Protein AF-0000000086187717 (afdb_homodimer)

Solvent-accessible surface area (backbone atoms only — not comparable to full-atom values): 9343 Å² total; per-residue (Å²): 120,37,74,48,75,41,48,31,42,14,76,82,15,34,40,47,39,43,27,35,53,47,19,48,54,44,52,71,63,73,49,67,41,31,37,21,48,82,94,49,77,65,33,52,36,62,34,59,64,50,47,38,67,65,58,49,36,48,71,36,59,34,36,38,37,25,49,65,92,62,24,59,62,49,51,52,53,51,43,55,58,41,57,35,51,62,64,57,70,126,118,36,74,49,76,42,48,30,43,13,77,81,16,34,42,47,38,43,28,35,53,48,19,50,53,42,51,70,64,75,51,68,39,32,35,20,48,81,95,50,77,66,33,53,36,62,33,58,64,49,47,38,65,65,60,48,37,48,71,35,59,35,36,38,37,24,47,65,92,61,23,60,61,48,51,53,52,50,42,55,56,41,58,34,53,63,65,55,72,125

Radius of gyration: 16.72 Å; Cα contacts (8 Å, |Δi|>4): 396; chains: 2; bounding box: 26×45×38 Å

Organism: NCBI:txid1656884

Structure (mmCIF, N/CA/C/O backbone):
data_AF-0000000086187717-model_v1
#
loop_
_entity.id
_entity.type
_entity.pdbx_description
1 polymer 'Phosphocarrier protein HPr'
#
loop_
_atom_site.group_PDB
_atom_site.id
_atom_site.type_symbol
_atom_site.label_atom_id
_atom_site.label_alt_id
_atom_site.label_comp_id
_atom_site.label_asym_id
_atom_site.label_entity_id
_atom_site.label_seq_id
_atom_site.pdbx_PDB_ins_code
_atom_site.Cartn_x
_atom_site.Cartn_y
_atom_site.Cartn_z
_atom_site.occupancy
_atom_site.B_iso_or_equiv
_atom_site.auth_seq_id
_atom_site.auth_comp_id
_atom_site.auth_asym_id
_atom_site.auth_atom_id
_atom_site.pdbx_PDB_model_num
ATOM 1 N N . MET A 1 1 ? -4.871 -26.734 2.402 1 92.56 1 MET A N 1
ATOM 2 C CA . MET A 1 1 ? -4.16 -25.516 2.023 1 92.56 1 MET A CA 1
ATOM 3 C C . MET A 1 1 ? -4.211 -25.312 0.514 1 92.56 1 MET A C 1
ATOM 5 O O . MET A 1 1 ? -3.852 -26.203 -0.255 1 92.56 1 MET A O 1
ATOM 9 N N . ALA A 1 2 ? -4.758 -24.234 0.077 1 98 2 ALA A N 1
ATOM 10 C CA . ALA A 1 2 ? -4.824 -23.891 -1.34 1 98 2 ALA A CA 1
ATOM 11 C C . ALA A 1 2 ? -3.559 -23.172 -1.788 1 98 2 ALA A C 1
ATOM 13 O O . ALA A 1 2 ? -2.947 -22.438 -1.008 1 98 2 ALA A O 1
ATOM 14 N N . GLN A 1 3 ? -3.209 -23.438 -3.039 1 98.69 3 GLN A N 1
ATOM 15 C CA . GLN A 1 3 ? -2.023 -22.812 -3.615 1 98.69 3 GLN A CA 1
ATOM 16 C C . GLN A 1 3 ? -2.242 -22.469 -5.086 1 98.69 3 GLN A C 1
ATOM 18 O O . GLN A 1 3 ? -2.859 -23.234 -5.824 1 98.69 3 GLN A O 1
ATOM 23 N N . ARG A 1 4 ? -1.75 -21.312 -5.527 1 98.75 4 ARG A N 1
ATOM 24 C CA . ARG A 1 4 ? -1.734 -20.875 -6.918 1 98.75 4 ARG A CA 1
ATOM 25 C C . ARG A 1 4 ? -0.388 -20.25 -7.285 1 98.75 4 ARG A C 1
ATOM 27 O O . ARG A 1 4 ? 0.251 -19.609 -6.449 1 98.75 4 ARG A O 1
ATOM 34 N N . THR A 1 5 ? 0.023 -20.484 -8.453 1 98.75 5 THR A N 1
ATOM 35 C CA . THR A 1 5 ? 1.13 -19.75 -9.055 1 98.75 5 THR A CA 1
ATOM 36 C C . THR A 1 5 ? 0.619 -18.75 -10.094 1 98.75 5 THR A C 1
ATOM 38 O O . THR A 1 5 ? -0.271 -19.078 -10.883 1 98.75 5 THR A O 1
ATOM 41 N N . VAL A 1 6 ? 1.222 -17.609 -10.148 1 98.88 6 VAL A N 1
ATOM 42 C CA . VAL A 1 6 ? 0.769 -16.594 -11.094 1 98.88 6 VAL A CA 1
ATOM 43 C C . VAL A 1 6 ? 1.957 -15.758 -11.555 1 98.88 6 VAL A C 1
ATOM 45 O O . VAL A 1 6 ? 2.885 -15.5 -10.789 1 98.88 6 VAL A O 1
ATOM 48 N N . THR A 1 7 ? 1.942 -15.328 -12.781 1 98.81 7 THR A N 1
ATOM 49 C CA . THR A 1 7 ? 2.934 -14.43 -13.367 1 98.81 7 THR A CA 1
ATOM 50 C C . THR A 1 7 ? 2.516 -12.977 -13.195 1 98.81 7 THR A C 1
ATOM 52 O O . THR A 1 7 ? 1.376 -12.609 -13.492 1 98.81 7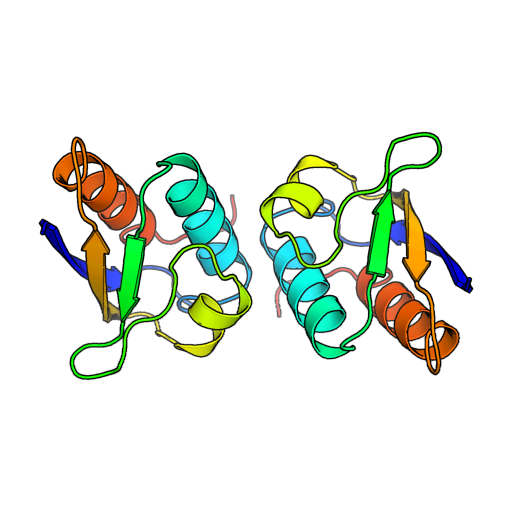 THR A O 1
ATOM 55 N N . ILE A 1 8 ? 3.453 -12.234 -12.742 1 98.69 8 ILE A N 1
ATOM 56 C CA . ILE A 1 8 ? 3.172 -10.812 -12.555 1 98.69 8 ILE A CA 1
ATOM 57 C C . ILE A 1 8 ? 3.045 -10.133 -13.914 1 98.69 8 ILE A C 1
ATOM 59 O O . ILE A 1 8 ? 3.992 -10.125 -14.703 1 98.69 8 ILE A O 1
ATOM 63 N N . ALA A 1 9 ? 1.897 -9.469 -14.148 1 98.25 9 ALA A N 1
ATOM 64 C CA . ALA A 1 9 ? 1.629 -8.867 -15.453 1 98.25 9 ALA A CA 1
ATOM 65 C C . ALA A 1 9 ? 1.989 -7.387 -15.461 1 98.25 9 ALA A C 1
ATOM 67 O O . ALA A 1 9 ? 2.232 -6.805 -16.531 1 98.25 9 ALA A O 1
ATOM 68 N N . SER A 1 10 ? 1.995 -6.738 -14.305 1 96.94 10 SER A N 1
ATOM 69 C CA . SER A 1 10 ? 2.311 -5.312 -14.258 1 96.94 10 SER A CA 1
ATOM 70 C C . SER A 1 10 ? 3.691 -5.031 -14.836 1 96.94 10 SER A C 1
ATOM 72 O O . SER A 1 10 ? 4.668 -5.695 -14.477 1 96.94 10 SER A O 1
ATOM 74 N N . SER A 1 11 ? 3.797 -4.035 -15.625 1 95.75 11 SER A N 1
ATOM 75 C CA . SER A 1 11 ? 4.988 -3.781 -16.422 1 95.75 11 SER A CA 1
ATOM 76 C C . SER A 1 11 ? 6.184 -3.424 -15.547 1 95.75 11 SER A C 1
ATOM 78 O O . SER A 1 11 ? 7.328 -3.713 -15.898 1 95.75 11 SER A O 1
ATOM 80 N N . VAL A 1 12 ? 5.949 -2.848 -14.383 1 92.44 12 VAL A N 1
ATOM 81 C CA . VAL A 1 12 ? 7.035 -2.443 -13.5 1 92.44 12 VAL A CA 1
ATOM 82 C C . VAL A 1 12 ? 7.18 -3.455 -12.359 1 92.44 12 VAL A C 1
ATOM 84 O O . VAL A 1 12 ? 8.125 -3.379 -11.57 1 92.44 12 VAL A O 1
ATOM 87 N N . GLY A 1 13 ? 6.258 -4.5 -12.25 1 96.38 13 GLY A N 1
ATOM 88 C CA . GLY A 1 13 ? 6.293 -5.492 -11.18 1 96.38 13 GLY A CA 1
ATOM 89 C C . GLY A 1 13 ? 5.391 -5.145 -10.016 1 96.38 13 GLY A C 1
ATOM 90 O O . GLY A 1 13 ? 4.391 -4.441 -10.18 1 96.38 13 GLY A O 1
ATOM 91 N N . LEU A 1 14 ? 5.688 -5.797 -8.859 1 96.44 14 LEU A N 1
ATOM 92 C CA . LEU A 1 14 ? 4.918 -5.559 -7.645 1 96.44 14 LEU A CA 1
ATOM 93 C C . LEU A 1 14 ? 5.488 -4.375 -6.867 1 96.44 14 LEU A C 1
ATOM 95 O O . LEU A 1 14 ? 5.914 -4.527 -5.719 1 96.44 14 LEU A O 1
ATOM 99 N N . HIS A 1 15 ? 5.438 -3.209 -7.598 1 94.38 15 HIS A N 1
ATOM 100 C CA . HIS A 1 15 ? 5.809 -1.96 -6.945 1 94.38 15 HIS A CA 1
ATOM 101 C C . HIS A 1 15 ? 4.625 -1.351 -6.203 1 94.38 15 HIS A C 1
ATOM 103 O O . HIS A 1 15 ? 3.656 -2.049 -5.895 1 94.38 15 HIS A O 1
ATOM 109 N N . ALA A 1 16 ? 4.738 -0.048 -5.906 1 93.88 16 ALA A N 1
ATOM 110 C CA . ALA A 1 16 ? 3.826 0.623 -4.984 1 93.88 16 ALA A CA 1
ATOM 111 C C . ALA A 1 16 ? 2.371 0.365 -5.363 1 93.88 16 ALA A C 1
ATOM 113 O O . ALA A 1 16 ? 1.618 -0.237 -4.594 1 93.88 16 ALA A O 1
ATOM 114 N N . ARG A 1 17 ? 2.002 0.628 -6.613 1 93.88 17 ARG A N 1
ATOM 115 C CA . ARG A 1 17 ? 0.588 0.608 -6.973 1 93.88 17 ARG A CA 1
ATOM 116 C C . ARG A 1 17 ? 0.064 -0.821 -7.059 1 93.88 17 ARG A C 1
ATOM 118 O O . ARG A 1 17 ? -0.884 -1.183 -6.359 1 93.88 17 ARG A O 1
ATOM 125 N N . PRO A 1 18 ? 0.68 -1.711 -7.84 1 97.19 18 PRO A N 1
ATOM 126 C CA . PRO A 1 18 ? 0.173 -3.086 -7.855 1 97.19 18 PRO A CA 1
ATOM 127 C C . PRO A 1 18 ? 0.193 -3.738 -6.477 1 97.19 18 PRO A C 1
ATOM 129 O O . PRO A 1 18 ? -0.722 -4.488 -6.129 1 97.19 18 PRO A O 1
ATOM 132 N N . ALA A 1 19 ? 1.225 -3.475 -5.711 1 97.94 19 ALA A N 1
ATOM 133 C CA . ALA A 1 19 ? 1.318 -4.043 -4.371 1 97.94 19 ALA A CA 1
ATOM 134 C C . ALA A 1 19 ? 0.16 -3.576 -3.494 1 97.94 19 ALA A C 1
ATOM 136 O O . ALA A 1 19 ? -0.454 -4.379 -2.787 1 97.94 19 ALA A O 1
ATOM 137 N N . ALA A 1 20 ? -0.125 -2.289 -3.555 1 97.38 20 ALA A N 1
ATOM 138 C CA . ALA A 1 20 ? -1.203 -1.737 -2.738 1 97.38 20 ALA A CA 1
ATOM 139 C C . ALA A 1 20 ? -2.547 -2.352 -3.117 1 97.38 20 ALA A C 1
ATOM 141 O O . ALA A 1 20 ? -3.344 -2.705 -2.246 1 97.38 20 ALA A O 1
ATOM 142 N N . LEU A 1 21 ? -2.785 -2.455 -4.391 1 97.44 21 LEU A N 1
ATOM 143 C CA . LEU A 1 21 ? -4.035 -3.047 -4.855 1 97.44 21 LEU A CA 1
ATOM 144 C C . LEU A 1 21 ? -4.117 -4.52 -4.465 1 97.44 21 LEU A C 1
ATOM 146 O O . LEU A 1 21 ? -5.18 -5 -4.062 1 97.44 21 LEU A O 1
ATOM 150 N N . PHE A 1 22 ? -3.025 -5.211 -4.539 1 98.75 22 PHE A N 1
ATOM 151 C CA . PHE A 1 22 ? -2.965 -6.613 -4.145 1 98.75 22 PHE A CA 1
ATOM 152 C C . PHE A 1 22 ? -3.232 -6.77 -2.654 1 98.75 22 PHE A C 1
ATOM 154 O O . PHE A 1 22 ? -4.023 -7.621 -2.244 1 98.75 22 PHE A O 1
ATOM 161 N N . VAL A 1 23 ? -2.613 -5.961 -1.867 1 98.62 23 VAL A N 1
ATOM 162 C CA . VAL A 1 23 ? -2.764 -6.02 -0.417 1 98.62 23 VAL A CA 1
ATOM 163 C C . VAL A 1 23 ? -4.211 -5.707 -0.035 1 98.62 23 VAL A C 1
ATOM 165 O O . VAL A 1 23 ? -4.777 -6.348 0.853 1 98.62 23 VAL A O 1
ATOM 168 N N . GLN A 1 24 ? -4.746 -4.723 -0.697 1 98.19 24 GLN A N 1
ATOM 169 C CA . GLN A 1 24 ? -6.145 -4.383 -0.448 1 98.19 24 GLN A CA 1
ATOM 170 C C . GLN A 1 24 ? -7.055 -5.578 -0.698 1 98.19 24 GLN A C 1
ATOM 172 O O . GLN A 1 24 ? -7.895 -5.914 0.143 1 98.19 24 GLN A O 1
ATOM 177 N N . GLN A 1 25 ? -6.879 -6.203 -1.825 1 98.44 25 GLN A N 1
ATOM 178 C CA . GLN A 1 25 ? -7.738 -7.34 -2.143 1 98.44 25 GLN A CA 1
ATOM 179 C C . GLN A 1 25 ? -7.457 -8.516 -1.216 1 98.44 25 GLN A C 1
ATOM 181 O O . GLN A 1 25 ? -8.383 -9.203 -0.779 1 98.44 25 GLN A O 1
ATOM 186 N N . ALA A 1 26 ? -6.203 -8.805 -0.924 1 98.62 26 ALA A N 1
ATOM 187 C CA . ALA A 1 26 ? -5.852 -9.875 0.006 1 98.62 26 ALA A CA 1
ATOM 188 C C . ALA A 1 26 ? -6.5 -9.656 1.369 1 98.62 26 ALA A C 1
ATOM 190 O O . ALA A 1 26 ? -7.051 -10.586 1.961 1 98.62 26 ALA A O 1
ATOM 191 N N . SER A 1 27 ? -6.434 -8.438 1.827 1 97.94 27 SER A N 1
ATOM 192 C CA . SER A 1 27 ? -7.023 -8.102 3.117 1 97.94 27 SER A CA 1
ATOM 193 C C . SER A 1 27 ? -8.531 -8.305 3.107 1 97.94 27 SER A C 1
ATOM 195 O O . SER A 1 27 ? -9.109 -8.75 4.102 1 97.94 27 SER A O 1
ATOM 197 N N . ALA A 1 28 ? -9.109 -8.031 1.992 1 97.75 28 ALA A N 1
ATOM 198 C CA . ALA A 1 28 ? -10.562 -8.102 1.869 1 97.75 28 ALA A CA 1
ATOM 199 C C . ALA A 1 28 ? -11.047 -9.547 1.942 1 97.75 28 ALA A C 1
ATOM 201 O O . ALA A 1 28 ? -12.227 -9.805 2.215 1 97.75 28 ALA A O 1
ATOM 202 N N . THR A 1 29 ? -10.18 -10.508 1.703 1 97.94 29 THR A N 1
ATOM 203 C CA . THR A 1 29 ? -10.578 -11.914 1.739 1 97.94 29 THR A CA 1
ATOM 204 C C . THR A 1 29 ? -10.898 -12.344 3.166 1 97.94 29 THR A C 1
ATOM 206 O O . THR A 1 29 ? -11.672 -13.281 3.379 1 97.94 29 THR A O 1
ATOM 209 N N . GLY A 1 30 ? -10.195 -11.734 4.141 1 97.31 30 GLY A N 1
ATOM 210 C CA . GLY A 1 30 ? -10.32 -12.133 5.531 1 97.31 30 GLY A CA 1
ATOM 211 C C . GLY A 1 30 ? -9.539 -13.398 5.863 1 97.31 30 GLY A C 1
ATOM 212 O O . GLY A 1 30 ? -9.633 -13.906 6.98 1 97.31 30 GLY A O 1
ATOM 213 N N . LEU A 1 31 ? -8.836 -13.938 4.91 1 98.06 31 LEU A N 1
ATOM 214 C CA . LEU A 1 31 ? -8.07 -15.164 5.086 1 98.06 31 LEU A CA 1
ATOM 215 C C . LEU A 1 31 ? -6.598 -14.859 5.328 1 98.06 31 LEU A C 1
ATOM 217 O O . LEU A 1 31 ? -6.133 -13.75 5.031 1 98.06 31 LEU A O 1
ATOM 221 N N . ASP A 1 32 ? -5.934 -15.828 5.918 1 97.81 32 ASP A N 1
ATOM 222 C CA . ASP A 1 32 ? -4.477 -15.766 5.984 1 97.81 32 ASP A CA 1
ATOM 223 C C . ASP A 1 32 ? -3.848 -16.141 4.645 1 97.81 32 ASP A C 1
ATOM 225 O O . ASP A 1 32 ? -3.76 -17.328 4.305 1 97.81 32 ASP A O 1
ATOM 229 N N . VAL A 1 33 ? -3.527 -15.164 3.916 1 98.69 33 VAL A N 1
ATOM 230 C CA . VAL A 1 33 ? -2.922 -15.383 2.607 1 98.69 33 VAL A CA 1
ATOM 231 C C . VAL A 1 33 ? -1.427 -15.078 2.672 1 98.69 33 VAL A C 1
ATOM 233 O O . VAL A 1 33 ? -1.013 -14.094 3.291 1 98.69 33 VAL A O 1
ATOM 236 N N . GLU A 1 34 ? -0.655 -15.867 2.049 1 98.88 34 GLU A N 1
ATOM 237 C CA . GLU A 1 34 ? 0.781 -15.648 1.911 1 98.88 34 GLU A CA 1
ATOM 238 C C . GLU A 1 34 ? 1.188 -15.562 0.442 1 98.88 34 GLU A C 1
ATOM 240 O O . GLU A 1 34 ? 0.52 -16.125 -0.426 1 98.88 34 GLU A O 1
ATOM 245 N N . ILE A 1 35 ? 2.264 -14.883 0.195 1 98.94 35 ILE A N 1
ATOM 246 C CA . ILE A 1 35 ? 2.844 -14.758 -1.138 1 98.94 35 ILE A CA 1
ATOM 247 C C . ILE A 1 35 ? 4.359 -14.953 -1.062 1 98.94 35 ILE A C 1
ATOM 249 O O . ILE A 1 35 ? 5 -14.492 -0.116 1 98.94 35 ILE A O 1
ATOM 253 N N . ALA A 1 36 ? 4.914 -15.594 -2.086 1 98.75 36 ALA A N 1
ATOM 254 C CA . ALA A 1 36 ? 6.352 -15.852 -2.121 1 98.75 36 ALA A CA 1
ATOM 255 C C . ALA A 1 36 ? 6.855 -15.945 -3.559 1 98.75 36 ALA A C 1
ATOM 257 O O . ALA A 1 36 ? 6.098 -16.297 -4.465 1 98.75 36 ALA A O 1
ATOM 258 N N . ARG A 1 37 ? 8.109 -15.57 -3.738 1 97.94 37 ARG A N 1
ATOM 259 C CA . ARG A 1 37 ? 8.797 -16.062 -4.926 1 97.94 37 ARG A CA 1
ATOM 260 C C . ARG A 1 37 ? 9.07 -17.562 -4.82 1 97.94 37 ARG A C 1
ATOM 262 O O . ARG A 1 37 ? 9.203 -18.094 -3.721 1 97.94 37 ARG A O 1
A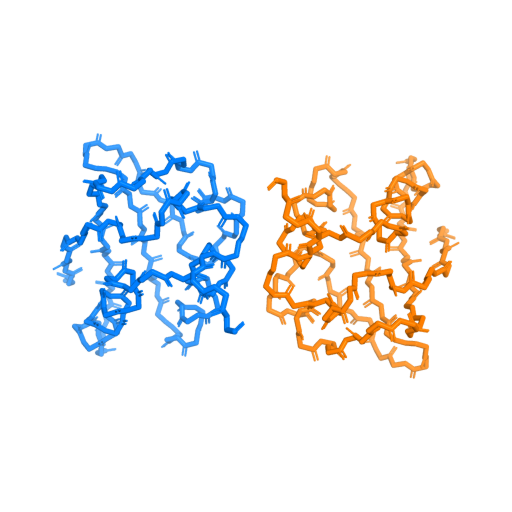TOM 269 N N . PRO A 1 38 ? 9.078 -18.219 -5.977 1 96.31 38 PRO A N 1
ATOM 270 C CA . PRO A 1 38 ? 9.344 -19.656 -5.914 1 96.31 38 PRO A CA 1
ATOM 271 C C . PRO A 1 38 ? 10.633 -19.984 -5.16 1 96.31 38 PRO A C 1
ATOM 273 O O . PRO A 1 38 ? 11.695 -19.453 -5.477 1 96.31 38 PRO A O 1
ATOM 276 N N . GLY A 1 39 ? 10.508 -20.797 -4.145 1 95.62 39 GLY A N 1
ATOM 277 C CA . GLY A 1 39 ? 11.664 -21.281 -3.406 1 95.62 39 GLY A CA 1
ATOM 278 C C . GLY A 1 39 ? 12.07 -20.359 -2.271 1 95.62 39 GLY A C 1
ATOM 279 O O . GLY A 1 39 ? 13.023 -20.641 -1.54 1 95.62 39 GLY A O 1
ATOM 280 N N . GLU A 1 40 ? 11.43 -19.234 -2.123 1 97.25 40 GLU A N 1
ATOM 281 C CA . GLU A 1 40 ? 11.742 -18.281 -1.058 1 97.25 40 GLU A CA 1
ATOM 282 C C . GLU A 1 40 ? 10.695 -18.344 0.052 1 97.25 40 GLU A C 1
ATOM 284 O O . GLU A 1 40 ? 9.648 -18.953 -0.109 1 97.25 40 GLU A O 1
ATOM 289 N N . ASP A 1 41 ? 11.031 -17.828 1.157 1 97.88 41 ASP A N 1
ATOM 290 C CA . ASP A 1 41 ? 10.102 -17.766 2.283 1 97.88 41 ASP A CA 1
ATOM 291 C C . ASP A 1 41 ? 8.898 -16.891 1.965 1 97.88 41 ASP A C 1
ATOM 293 O O . ASP A 1 41 ? 9.047 -15.82 1.373 1 97.88 41 ASP A O 1
ATOM 297 N N . PRO A 1 42 ? 7.766 -17.344 2.35 1 98.31 42 PRO A N 1
ATOM 298 C CA . PRO A 1 42 ? 6.57 -16.531 2.115 1 98.31 42 PRO A CA 1
ATOM 299 C C . PRO A 1 42 ? 6.488 -15.32 3.041 1 98.31 42 PRO A C 1
ATOM 301 O O . PRO A 1 42 ? 7.094 -15.312 4.117 1 98.31 42 PRO A O 1
ATOM 304 N N . VAL A 1 43 ? 5.777 -14.297 2.588 1 98.31 43 VAL A N 1
ATOM 305 C CA . VAL A 1 43 ? 5.434 -13.148 3.42 1 98.31 43 VAL A CA 1
ATOM 306 C C . VAL A 1 43 ? 3.914 -13.008 3.498 1 98.31 43 VAL A C 1
ATOM 308 O O . VAL A 1 43 ? 3.186 -13.602 2.699 1 98.31 43 VAL A O 1
ATOM 311 N N . ASP A 1 44 ? 3.479 -12.336 4.539 1 98.19 44 ASP A N 1
ATOM 312 C CA . ASP A 1 44 ? 2.062 -12.016 4.684 1 98.19 44 ASP A CA 1
ATOM 313 C C . ASP A 1 44 ? 1.574 -11.148 3.523 1 98.19 44 ASP A C 1
ATOM 315 O O . ASP A 1 44 ? 2.117 -10.07 3.275 1 98.19 44 ASP A O 1
ATOM 319 N N . ALA A 1 45 ? 0.543 -11.586 2.855 1 98.56 45 ALA A N 1
ATOM 320 C CA . ALA A 1 45 ? 0.05 -10.906 1.661 1 98.56 45 ALA A CA 1
ATOM 321 C 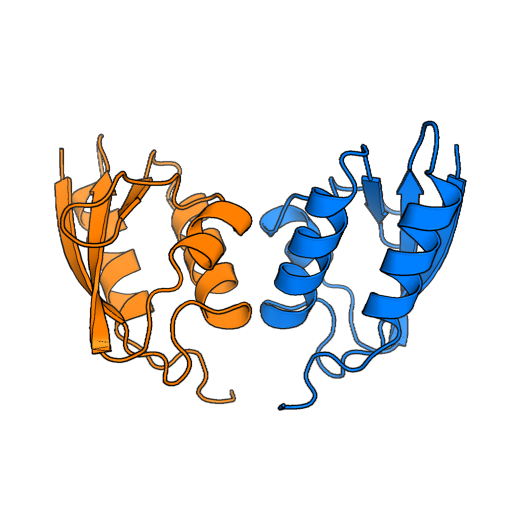C . ALA A 1 45 ? -0.623 -9.586 2.021 1 98.56 45 ALA A C 1
ATOM 323 O O . ALA A 1 45 ? -0.894 -8.758 1.146 1 98.56 45 ALA A O 1
ATOM 324 N N . THR A 1 46 ? -0.881 -9.32 3.289 1 97.12 46 THR A N 1
ATOM 325 C CA . THR A 1 46 ? -1.519 -8.078 3.711 1 97.12 46 THR A CA 1
ATOM 326 C C . THR A 1 46 ? -0.475 -7.066 4.172 1 97.12 46 THR A C 1
ATOM 328 O O . THR A 1 46 ? -0.817 -5.945 4.551 1 97.12 46 THR A O 1
ATOM 331 N N . SER A 1 47 ? 0.768 -7.469 4.117 1 96.81 47 SER A N 1
ATOM 332 C CA . SER A 1 47 ? 1.869 -6.586 4.492 1 96.81 47 SER A CA 1
ATOM 333 C C . SER A 1 47 ? 2.428 -5.855 3.273 1 96.81 47 SER A C 1
ATOM 335 O O . SER A 1 47 ? 3.229 -6.418 2.52 1 96.81 47 SER A O 1
ATOM 337 N N . ILE A 1 48 ? 2.154 -4.609 3.162 1 97.31 48 ILE A N 1
ATOM 338 C CA . ILE A 1 48 ? 2.611 -3.818 2.027 1 97.31 48 ILE A CA 1
ATOM 339 C C . ILE A 1 48 ? 4.137 -3.865 1.944 1 97.31 48 ILE A C 1
ATOM 341 O O . ILE A 1 48 ? 4.699 -4.043 0.862 1 97.31 48 ILE A O 1
ATOM 345 N N . LEU A 1 49 ? 4.758 -3.717 3.121 1 96.75 49 LEU A N 1
ATOM 346 C CA . LEU A 1 49 ? 6.215 -3.742 3.145 1 96.75 49 LEU A CA 1
ATOM 347 C C . LEU A 1 49 ? 6.742 -5.102 2.701 1 96.75 49 LEU A C 1
ATOM 349 O O . LEU A 1 49 ? 7.684 -5.18 1.908 1 96.75 49 LEU A O 1
ATOM 353 N N . GLY A 1 50 ? 6.152 -6.133 3.178 1 97.62 50 GLY A N 1
ATOM 354 C CA . GLY A 1 50 ? 6.559 -7.473 2.785 1 97.62 50 GLY A CA 1
ATOM 355 C C . GLY A 1 50 ? 6.367 -7.742 1.305 1 97.62 50 GLY A C 1
ATOM 356 O O . GLY A 1 50 ? 7.258 -8.289 0.649 1 97.62 50 GLY A O 1
ATOM 357 N N . VAL A 1 51 ? 5.246 -7.383 0.814 1 98.38 51 VAL A N 1
ATOM 358 C CA . VAL A 1 51 ? 4.91 -7.621 -0.586 1 98.38 51 VAL A CA 1
ATOM 359 C C . VAL A 1 51 ? 5.867 -6.84 -1.486 1 98.38 51 VAL A C 1
ATOM 361 O O . VAL A 1 51 ? 6.414 -7.391 -2.443 1 98.38 51 VAL A O 1
ATOM 364 N N . MET A 1 52 ? 6.152 -5.613 -1.198 1 97.38 52 MET A N 1
ATOM 365 C CA . MET A 1 52 ? 7.047 -4.797 -2.012 1 97.38 52 MET A CA 1
ATOM 366 C C . MET A 1 52 ? 8.484 -5.297 -1.906 1 97.38 52 MET A C 1
ATOM 368 O O . MET A 1 52 ? 9.227 -5.281 -2.891 1 97.38 52 MET A O 1
ATOM 372 N N . ALA A 1 53 ? 8.781 -5.781 -0.791 1 97.12 53 ALA A N 1
ATOM 373 C CA . ALA A 1 53 ? 10.148 -6.242 -0.565 1 97.12 53 ALA A CA 1
ATOM 374 C C . ALA A 1 53 ? 10.453 -7.492 -1.386 1 97.12 53 ALA A C 1
ATOM 376 O O . ALA A 1 53 ? 11.609 -7.809 -1.646 1 97.12 53 ALA A O 1
ATOM 377 N N . LEU A 1 54 ? 9.453 -8.234 -1.719 1 97.38 54 LEU A N 1
ATOM 378 C CA . LEU A 1 54 ? 9.664 -9.383 -2.588 1 97.38 54 LEU A CA 1
ATOM 379 C C . LEU A 1 54 ? 10.367 -8.969 -3.877 1 97.38 54 LEU A C 1
ATOM 381 O O . LEU A 1 54 ? 11.117 -9.758 -4.457 1 97.38 54 LEU A O 1
ATOM 385 N N . GLY A 1 55 ? 10.008 -7.762 -4.383 1 96.62 55 GLY A N 1
ATOM 386 C CA . GLY A 1 55 ? 10.648 -7.242 -5.578 1 96.62 55 GLY A CA 1
ATOM 387 C C . GLY A 1 55 ? 10.305 -8.023 -6.828 1 96.62 55 GLY A C 1
ATOM 388 O O . GLY A 1 55 ? 11.125 -8.148 -7.738 1 96.62 55 GLY A O 1
ATOM 389 N N . ALA A 1 56 ? 9.156 -8.68 -6.828 1 97.75 56 ALA A N 1
ATOM 390 C CA . ALA A 1 56 ? 8.742 -9.438 -8.008 1 97.75 56 ALA A CA 1
ATOM 391 C C . ALA A 1 56 ? 8.594 -8.523 -9.219 1 97.75 56 ALA A C 1
ATOM 393 O O . ALA A 1 56 ? 7.922 -7.492 -9.148 1 97.75 56 ALA A O 1
ATOM 394 N N . LYS A 1 57 ? 9.195 -8.875 -10.312 1 97.81 57 LYS A N 1
ATOM 395 C CA . LYS A 1 57 ? 9.219 -8.07 -11.531 1 97.81 57 LYS A CA 1
ATOM 396 C C . LYS A 1 57 ? 8.219 -8.594 -12.555 1 97.81 57 LYS A C 1
ATOM 398 O O . LYS A 1 57 ? 7.668 -9.688 -12.391 1 97.81 57 LYS A O 1
ATOM 403 N N . HIS A 1 58 ? 8.023 -7.723 -13.57 1 98.19 58 HIS A N 1
ATOM 404 C CA . HIS A 1 58 ? 7.207 -8.164 -14.695 1 98.19 58 HIS A CA 1
ATOM 405 C C . HIS A 1 58 ? 7.695 -9.5 -15.242 1 98.19 58 HIS A C 1
ATOM 407 O O . HIS A 1 58 ? 8.891 -9.68 -15.477 1 98.19 58 HIS A O 1
ATOM 413 N N . GLY A 1 59 ? 6.77 -10.414 -15.398 1 98.5 59 GLY A N 1
ATOM 414 C CA . GLY A 1 59 ? 7.098 -11.688 -16.016 1 98.5 59 GLY A CA 1
ATOM 415 C C . GLY A 1 59 ? 7.559 -12.734 -15.023 1 98.5 59 GLY A C 1
ATOM 416 O O . GLY A 1 59 ? 7.668 -13.914 -15.359 1 98.5 59 GLY A O 1
ATOM 417 N N . GLU A 1 60 ? 7.812 -12.383 -13.797 1 98.44 60 GLU A N 1
ATOM 418 C CA . GLU A 1 60 ? 8.211 -13.336 -12.766 1 98.44 60 GLU A CA 1
ATOM 419 C C . GLU A 1 60 ? 6.996 -14.008 -12.133 1 98.44 60 GLU A C 1
ATOM 421 O O . GLU A 1 60 ? 5.902 -13.438 -12.117 1 98.44 60 GLU A O 1
ATOM 426 N N . GLU A 1 61 ? 7.273 -15.141 -11.633 1 98.69 61 GLU A N 1
ATOM 427 C CA . GLU A 1 61 ? 6.211 -15.883 -10.969 1 98.69 61 GLU A CA 1
ATOM 428 C C . GLU A 1 61 ? 6.254 -15.672 -9.453 1 98.69 61 GLU A C 1
ATOM 430 O O . GLU A 1 61 ? 7.332 -15.523 -8.875 1 98.69 61 GLU A O 1
ATOM 435 N N . VAL A 1 62 ? 5.062 -15.711 -8.891 1 98.88 62 VAL A N 1
ATOM 436 C CA . VAL A 1 62 ? 4.926 -15.797 -7.441 1 98.88 62 VAL A CA 1
ATOM 437 C C . VAL A 1 62 ? 3.949 -16.906 -7.074 1 98.88 62 VAL A C 1
ATOM 439 O O . VAL A 1 62 ? 3.131 -17.328 -7.902 1 98.88 62 VAL A O 1
ATOM 442 N N . VAL A 1 63 ? 4.082 -17.328 -5.836 1 98.88 63 VAL A N 1
ATOM 443 C CA . VAL A 1 63 ? 3.227 -18.391 -5.297 1 98.88 63 VAL A CA 1
ATOM 444 C C . VAL A 1 63 ? 2.342 -17.812 -4.191 1 98.88 63 VAL A C 1
ATOM 446 O O . VAL A 1 63 ? 2.834 -17.156 -3.273 1 98.88 63 VAL A O 1
ATOM 449 N N . LEU A 1 64 ? 1.053 -18.078 -4.301 1 98.88 64 LEU A N 1
ATOM 450 C CA . LEU A 1 64 ? 0.074 -17.688 -3.293 1 98.88 64 LEU A CA 1
ATOM 451 C C . LEU A 1 64 ? -0.433 -18.906 -2.529 1 98.88 64 LEU A C 1
ATOM 453 O O . LEU A 1 64 ? -0.678 -19.953 -3.123 1 98.88 64 LEU A O 1
ATOM 457 N N . THR A 1 65 ? -0.526 -18.703 -1.261 1 98.81 65 THR A N 1
ATOM 458 C CA . THR A 1 65 ? -1.083 -19.766 -0.438 1 98.81 65 THR A CA 1
ATOM 459 C C . THR A 1 65 ? -2.111 -19.219 0.543 1 98.81 65 THR A C 1
ATOM 461 O O . THR A 1 65 ? -2.012 -18.062 0.973 1 98.81 65 THR A O 1
ATOM 464 N N . ALA A 1 66 ? -3.086 -19.984 0.838 1 98.62 66 ALA A N 1
ATOM 465 C CA . ALA A 1 66 ? -4.105 -19.656 1.832 1 98.62 66 ALA A CA 1
ATOM 466 C C . ALA A 1 66 ? -4.727 -20.922 2.414 1 98.62 66 ALA A C 1
ATOM 468 O O . ALA A 1 66 ? -4.617 -22 1.827 1 98.62 66 ALA A O 1
ATOM 469 N N . GLU A 1 67 ? -5.312 -20.688 3.551 1 95.88 67 GLU A N 1
ATOM 470 C CA . GLU A 1 67 ? -6.012 -21.797 4.195 1 95.88 67 GLU A CA 1
ATOM 471 C C . GLU A 1 67 ? -7.406 -21.375 4.648 1 95.88 67 GLU A C 1
ATOM 473 O O . GLU A 1 67 ? -7.668 -20.188 4.863 1 95.88 67 GLU A O 1
ATOM 478 N N . GLY A 1 68 ? -8.266 -22.484 4.727 1 94.56 68 GLY A N 1
ATOM 479 C CA . GLY A 1 68 ? -9.602 -22.234 5.258 1 94.56 68 GLY A CA 1
ATOM 480 C C . GLY A 1 68 ? -10.68 -22.234 4.188 1 94.56 68 GLY A C 1
ATOM 481 O O . GLY A 1 68 ? -10.391 -22.438 3.008 1 94.56 68 GLY A O 1
ATOM 482 N N . ASP A 1 69 ? -11.836 -22.141 4.691 1 96.56 69 ASP A N 1
ATOM 483 C CA . ASP A 1 69 ? -12.992 -22.078 3.805 1 96.56 69 ASP A CA 1
ATOM 484 C C . ASP A 1 69 ? -12.914 -20.859 2.873 1 96.56 69 ASP A C 1
ATOM 486 O O . ASP A 1 69 ? -12.648 -19.75 3.32 1 96.56 69 ASP A O 1
ATOM 490 N N . GLY A 1 70 ? -13.062 -21.125 1.518 1 97.81 70 GLY A N 1
ATOM 491 C CA . GLY A 1 70 ? -13.039 -20.031 0.558 1 97.81 70 GLY A CA 1
ATOM 492 C C . GLY A 1 70 ? -11.656 -19.75 0.016 1 97.81 70 GLY A C 1
ATOM 493 O O . GLY A 1 70 ? -11.484 -18.859 -0.824 1 97.81 70 GLY A O 1
ATOM 494 N N . ALA A 1 71 ? -10.688 -20.547 0.445 1 98.5 71 ALA A N 1
ATOM 495 C CA . ALA A 1 71 ? -9.297 -20.297 0.086 1 98.5 71 ALA A CA 1
ATOM 496 C C . ALA A 1 71 ? -9.094 -20.375 -1.425 1 98.5 71 ALA A C 1
ATOM 498 O O . ALA A 1 71 ? -8.414 -19.531 -2.01 1 98.5 71 ALA A O 1
ATOM 499 N N . ASP A 1 72 ? -9.703 -21.312 -2.049 1 98.62 72 ASP A N 1
ATOM 500 C CA . ASP A 1 72 ? -9.539 -21.469 -3.49 1 98.62 72 ASP A CA 1
ATOM 501 C C . ASP A 1 72 ? -10.078 -20.25 -4.246 1 98.62 72 ASP A C 1
ATOM 503 O O . ASP A 1 72 ? -9.391 -19.703 -5.102 1 98.62 72 ASP A O 1
ATOM 507 N N . GLU A 1 73 ? -11.242 -19.844 -3.889 1 98.56 73 GLU A N 1
ATOM 508 C CA . GLU A 1 73 ? -11.852 -18.688 -4.535 1 98.56 73 GLU A CA 1
ATOM 509 C C . GLU A 1 73 ? -11.039 -17.422 -4.281 1 98.56 73 GLU A C 1
ATOM 511 O O . GLU A 1 73 ? -10.867 -16.594 -5.18 1 98.56 73 GLU A O 1
ATOM 516 N N . ALA A 1 74 ? -10.602 -17.266 -3.08 1 98.69 74 ALA A N 1
ATOM 517 C CA . ALA A 1 74 ? -9.789 -16.094 -2.727 1 98.69 74 ALA A CA 1
ATOM 518 C C . ALA A 1 74 ? -8.516 -16.047 -3.57 1 98.69 74 ALA A C 1
ATOM 520 O O . ALA A 1 74 ? -8.188 -15 -4.141 1 98.69 74 ALA A O 1
ATOM 521 N N . LEU A 1 75 ? -7.84 -17.156 -3.707 1 98.88 75 LEU A N 1
ATOM 522 C CA . LEU A 1 75 ? -6.594 -17.203 -4.469 1 98.88 75 LEU A CA 1
ATOM 523 C C . LEU A 1 75 ? -6.859 -16.969 -5.953 1 98.88 75 LEU A C 1
ATOM 525 O O . LEU A 1 75 ? -6.07 -16.312 -6.633 1 98.88 75 LEU A O 1
ATOM 529 N N . ASP A 1 76 ? -7.953 -17.484 -6.453 1 98.88 76 ASP A N 1
ATOM 530 C CA . ASP A 1 76 ? -8.297 -17.25 -7.855 1 98.88 76 ASP A CA 1
ATOM 531 C C . ASP A 1 76 ? -8.508 -15.773 -8.133 1 98.88 76 ASP A C 1
ATOM 533 O O . ASP A 1 76 ? -8.102 -15.266 -9.188 1 98.88 76 ASP A O 1
ATOM 537 N N . GLY A 1 77 ? -9.164 -15.086 -7.207 1 98.81 77 GLY A N 1
ATOM 538 C CA . GLY A 1 77 ? -9.336 -13.648 -7.34 1 98.81 77 GLY A CA 1
ATOM 539 C C . GLY A 1 77 ? -8.023 -12.891 -7.34 1 98.81 77 GLY A C 1
ATOM 540 O O . GLY A 1 77 ? -7.84 -11.953 -8.117 1 98.81 77 GLY A O 1
ATOM 541 N N . LEU A 1 78 ? -7.156 -13.328 -6.488 1 98.88 78 LEU A N 1
ATOM 542 C CA . LEU A 1 78 ? -5.852 -12.68 -6.406 1 98.88 78 LEU A CA 1
ATOM 543 C C . LEU A 1 78 ? -5.02 -12.969 -7.652 1 98.88 78 LEU A C 1
ATOM 545 O O . LEU A 1 78 ? -4.281 -12.094 -8.125 1 98.88 78 LEU A O 1
ATOM 549 N N . VAL A 1 79 ? -5.102 -14.133 -8.219 1 98.94 79 VAL A N 1
ATOM 550 C CA . VAL A 1 79 ? -4.445 -14.477 -9.469 1 98.94 79 VAL A CA 1
ATOM 551 C C . VAL A 1 79 ? -4.973 -13.586 -10.594 1 98.94 79 VAL A C 1
ATOM 553 O O . VAL A 1 79 ? -4.195 -13.062 -11.391 1 98.94 79 VAL A O 1
ATOM 556 N N . GLN A 1 80 ? -6.285 -13.43 -10.609 1 98.81 80 GLN A N 1
ATOM 557 C CA . GLN A 1 80 ? -6.883 -12.578 -11.625 1 98.81 80 GLN A CA 1
ATOM 558 C C . GLN A 1 80 ? -6.348 -11.156 -11.531 1 98.81 80 GLN A C 1
ATOM 560 O O . GLN A 1 80 ? -6.039 -10.531 -12.555 1 98.81 80 GLN A O 1
ATOM 565 N N . LEU A 1 81 ? -6.258 -10.68 -10.367 1 98.69 81 LEU A N 1
ATOM 566 C CA . LEU A 1 81 ? -5.762 -9.32 -10.164 1 98.69 81 LEU A CA 1
ATOM 567 C C . LEU A 1 81 ? -4.328 -9.188 -10.664 1 98.69 81 LEU A C 1
ATOM 569 O O . LEU A 1 81 ? -4.023 -8.273 -11.438 1 98.69 81 LEU A O 1
ATOM 573 N N . LEU A 1 82 ? -3.443 -10.133 -10.289 1 98.69 82 LEU A N 1
ATOM 574 C CA . LEU A 1 82 ? -2.018 -10.039 -10.586 1 98.69 82 LEU A CA 1
ATOM 575 C C . LEU A 1 82 ? -1.753 -10.32 -12.062 1 98.69 82 LEU A C 1
ATOM 577 O O . LEU A 1 82 ? -0.669 -10.016 -12.57 1 98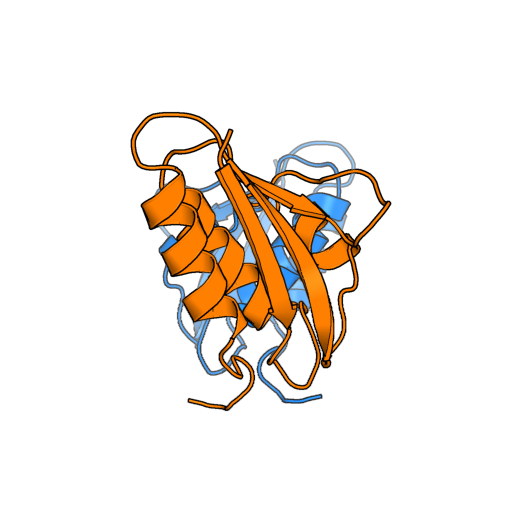.69 82 LEU A O 1
ATOM 581 N N . SER A 1 83 ? -2.744 -10.867 -12.758 1 98.62 83 SER A N 1
ATOM 582 C CA . SER A 1 83 ? -2.611 -11.188 -14.172 1 98.62 83 SER A CA 1
ATOM 583 C C . SER A 1 83 ? -2.992 -10 -15.047 1 98.62 83 SER A C 1
ATOM 585 O O . SER A 1 83 ? -3.055 -10.117 -16.266 1 98.62 83 SER A O 1
ATOM 587 N N . GLN A 1 84 ? -3.244 -8.875 -14.438 1 97.56 84 GLN A N 1
ATOM 588 C CA . GLN A 1 84 ? -3.527 -7.625 -15.141 1 97.56 84 GLN A CA 1
ATOM 589 C C . GLN A 1 84 ? -2.35 -6.66 -15.047 1 97.56 84 GLN A C 1
ATOM 591 O O . GLN A 1 84 ? -1.573 -6.711 -14.094 1 97.56 84 GLN A O 1
ATOM 596 N N . ASP A 1 85 ? -2.244 -5.832 -16.062 1 96.75 85 ASP A N 1
ATOM 597 C CA . ASP A 1 85 ? -1.308 -4.719 -15.945 1 96.75 85 ASP A CA 1
ATOM 598 C C . ASP A 1 85 ? -1.891 -3.594 -15.086 1 96.75 85 ASP A C 1
ATOM 600 O O . ASP A 1 85 ? -2.617 -2.736 -15.594 1 96.75 85 ASP A O 1
ATOM 604 N N . LEU A 1 86 ? -1.5 -3.541 -13.914 1 94.62 86 LEU A N 1
ATOM 605 C CA . LEU A 1 86 ? -2.047 -2.594 -12.945 1 94.62 86 LEU A CA 1
ATOM 606 C C . LEU A 1 86 ? -1.337 -1.247 -13.047 1 94.62 86 LEU A C 1
ATOM 608 O O . LEU A 1 86 ? -1.665 -0.312 -12.312 1 94.62 86 LEU A O 1
ATOM 612 N N . ASP A 1 87 ? -0.376 -1.224 -13.883 1 89.12 87 ASP A N 1
ATOM 613 C CA . ASP A 1 87 ? 0.307 0.036 -14.156 1 89.12 87 ASP A CA 1
ATOM 614 C C . ASP A 1 87 ? -0.409 0.818 -15.258 1 89.12 87 ASP A C 1
ATOM 616 O O . ASP A 1 87 ? -0.15 2.008 -15.445 1 89.12 87 ASP A O 1
ATOM 620 N N . ALA A 1 88 ? -1.126 0.029 -15.906 1 79.19 88 ALA A N 1
ATOM 621 C CA . ALA A 1 88 ? -1.791 0.654 -17.047 1 79.19 88 ALA A CA 1
ATOM 622 C C . ALA A 1 88 ? -2.783 1.719 -16.594 1 79.19 88 ALA A C 1
ATOM 624 O O . ALA A 1 88 ? -3.473 1.54 -15.586 1 79.19 88 ALA A O 1
ATOM 625 N N . LYS A 1 89 ? -2.191 2.939 -16.656 1 59.44 89 LYS A N 1
ATOM 626 C CA . LYS A 1 89 ? -2.949 4.137 -16.312 1 59.44 89 LYS A CA 1
ATOM 627 C C . LYS A 1 89 ? -4.438 3.949 -16.594 1 59.44 89 LYS A C 1
ATOM 629 O O . LYS A 1 89 ? -4.812 3.303 -17.562 1 59.44 89 LYS A O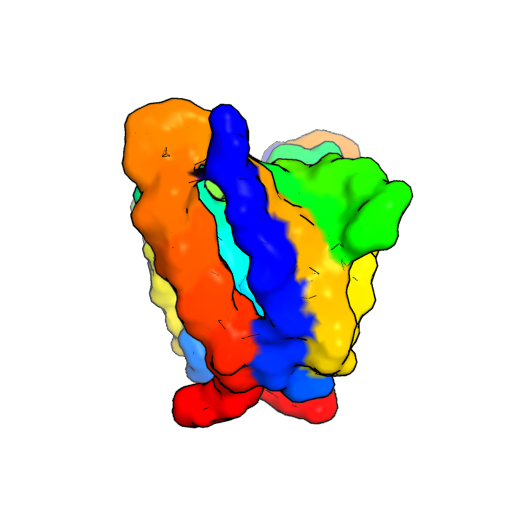 1
ATOM 634 N N . GLU A 1 90 ? -5.188 3.902 -15.383 1 45.78 90 GLU A N 1
ATOM 635 C CA . GLU A 1 90 ? -6.523 4.238 -15.859 1 45.78 90 GLU A CA 1
ATOM 636 C C . GLU A 1 90 ? -6.508 5.512 -16.703 1 45.78 90 GLU A C 1
ATOM 638 O O . GLU A 1 90 ? -5.605 6.336 -16.562 1 45.78 90 GLU A O 1
ATOM 643 N N . MET B 1 1 ? 3.951 15.062 22.047 1 92.56 1 MET B N 1
ATOM 644 C CA . MET B 1 1 ? 3.322 14.594 20.812 1 92.56 1 MET B CA 1
ATOM 645 C C . MET B 1 1 ? 3.535 15.602 19.688 1 92.56 1 MET B C 1
ATOM 647 O O . MET B 1 1 ? 3.23 16.781 19.828 1 92.56 1 MET B O 1
ATOM 651 N N . ALA B 1 2 ? 4.156 15.195 18.641 1 98 2 ALA B N 1
ATOM 652 C CA . ALA B 1 2 ? 4.379 16.031 17.469 1 98 2 ALA B CA 1
ATOM 653 C C . ALA B 1 2 ? 3.199 15.961 16.5 1 98 2 ALA B C 1
ATOM 655 O O . ALA B 1 2 ? 2.545 14.922 16.391 1 98 2 ALA B O 1
ATOM 656 N N . GLN B 1 3 ? 2.967 17.094 15.852 1 98.69 3 GLN B N 1
ATOM 657 C CA . GLN B 1 3 ? 1.874 17.172 14.891 1 98.69 3 GLN B CA 1
ATOM 658 C C . GLN B 1 3 ? 2.252 18.047 13.695 1 98.69 3 GLN B C 1
ATOM 660 O O . GLN B 1 3 ? 2.908 19.078 13.859 1 98.69 3 GLN B O 1
ATOM 665 N N . ARG B 1 4 ? 1.862 17.641 12.5 1 98.75 4 ARG B N 1
ATOM 666 C CA . ARG B 1 4 ? 2.004 18.406 11.266 1 98.75 4 ARG B CA 1
ATOM 667 C C . ARG B 1 4 ? 0.732 18.344 10.422 1 98.75 4 ARG B C 1
ATOM 669 O O . ARG B 1 4 ? 0.045 17.312 10.414 1 98.75 4 ARG B O 1
ATOM 676 N N . THR B 1 5 ? 0.423 19.391 9.797 1 98.75 5 THR B N 1
ATOM 677 C CA . THR B 1 5 ? -0.582 19.406 8.742 1 98.75 5 THR B CA 1
ATOM 678 C C . THR B 1 5 ? 0.077 19.516 7.371 1 98.75 5 THR B C 1
ATOM 680 O O . THR B 1 5 ? 1.025 20.281 7.191 1 98.75 5 THR B O 1
ATOM 683 N N . VAL B 1 6 ? -0.465 18.828 6.418 1 98.88 6 VAL B N 1
ATOM 684 C CA . VAL B 1 6 ? 0.129 18.859 5.086 1 98.88 6 VAL B CA 1
ATOM 685 C C . VAL B 1 6 ? -0.965 18.703 4.027 1 98.88 6 VAL B C 1
ATOM 687 O O . VAL B 1 6 ? -1.95 18 4.242 1 98.88 6 VAL B O 1
ATOM 690 N N . THR B 1 7 ? -0.808 19.359 2.896 1 98.81 7 THR B N 1
ATOM 691 C CA . THR B 1 7 ? -1.69 19.25 1.74 1 98.81 7 THR B CA 1
ATOM 692 C C . THR B 1 7 ? -1.221 18.156 0.795 1 98.81 7 THR B C 1
ATOM 694 O O . THR B 1 7 ? -0.04 18.094 0.447 1 98.81 7 THR B O 1
ATOM 697 N N . ILE B 1 8 ? -2.16 17.375 0.44 1 98.69 8 ILE B N 1
ATOM 698 C CA . ILE B 1 8 ? -1.83 16.281 -0.479 1 98.69 8 ILE B CA 1
ATOM 699 C C . ILE B 1 8 ? -1.534 16.859 -1.864 1 98.69 8 ILE B C 1
ATOM 701 O O . ILE B 1 8 ? -2.395 17.5 -2.477 1 98.69 8 ILE B O 1
ATOM 705 N N . ALA B 1 9 ? -0.339 16.547 -2.404 1 98.25 9 ALA B N 1
ATOM 706 C CA . ALA B 1 9 ? 0.088 17.125 -3.676 1 98.25 9 ALA B CA 1
ATOM 707 C C . ALA B 1 9 ? -0.197 16.172 -4.836 1 98.25 9 ALA B C 1
ATOM 709 O O . ALA B 1 9 ? -0.306 16.594 -5.984 1 98.25 9 ALA B O 1
ATOM 710 N N . SER B 1 10 ? -0.286 14.867 -4.57 1 96.88 10 SER B N 1
ATOM 711 C CA . SER B 1 10 ? -0.536 13.914 -5.641 1 96.88 10 SER B CA 1
ATOM 712 C C . SER B 1 10 ? -1.841 14.227 -6.367 1 96.88 10 SER B C 1
ATOM 714 O O . SER B 1 10 ? -2.877 14.43 -5.734 1 96.88 10 SER B O 1
ATOM 716 N N . SER B 1 11 ? -1.821 14.172 -7.645 1 95.75 11 SER B N 1
ATOM 717 C CA . SER B 1 11 ? -2.914 14.664 -8.477 1 95.75 11 SER B CA 1
ATOM 718 C C . SER B 1 11 ? -4.168 13.812 -8.297 1 95.75 11 SER B C 1
ATOM 720 O O . SER B 1 11 ? -5.289 14.312 -8.43 1 95.75 11 SER B O 1
ATOM 722 N N . VAL B 1 12 ? -4.023 12.555 -7.953 1 92.31 12 VAL B N 1
ATOM 723 C CA . VAL B 1 12 ? -5.168 11.664 -7.793 1 92.31 12 VAL B CA 1
ATOM 724 C C . VAL B 1 12 ? -5.465 11.469 -6.305 1 92.31 12 VAL B C 1
ATOM 726 O O . VAL B 1 12 ? -6.441 10.805 -5.945 1 92.31 12 VAL B O 1
ATOM 729 N N . GLY B 1 13 ? -4.629 12.055 -5.355 1 96.38 13 GLY B N 1
ATOM 730 C CA . GLY B 1 13 ? -4.816 11.898 -3.92 1 96.38 13 GLY B CA 1
ATOM 731 C C . GLY B 1 13 ? -4.02 10.75 -3.336 1 96.38 13 GLY B C 1
ATOM 732 O O . GLY B 1 13 ? -2.975 10.375 -3.871 1 96.38 13 GLY B O 1
ATOM 733 N N . LEU B 1 14 ? -4.465 10.312 -2.117 1 96.5 14 LEU B N 1
ATOM 734 C CA . LEU B 1 14 ? -3.809 9.203 -1.434 1 96.5 14 LEU B CA 1
ATOM 735 C C . LEU B 1 14 ? -4.395 7.867 -1.877 1 96.5 14 LEU B C 1
ATOM 737 O O . LEU B 1 14 ? -4.922 7.113 -1.057 1 96.5 14 LEU B O 1
ATOM 741 N N . HIS B 1 15 ? -4.227 7.66 -3.236 1 94.25 15 HIS B N 1
ATOM 742 C CA . HIS B 1 15 ? -4.602 6.363 -3.791 1 94.25 15 HIS B CA 1
ATOM 743 C C . HIS B 1 15 ? -3.469 5.355 -3.645 1 94.25 15 HIS B C 1
ATOM 745 O O . HIS B 1 15 ? -2.576 5.531 -2.811 1 94.25 15 HIS B O 1
ATOM 751 N N . ALA B 1 16 ? -3.541 4.277 -4.449 1 93.94 16 ALA B N 1
ATOM 752 C CA . ALA B 1 16 ? -2.695 3.1 -4.262 1 93.94 16 ALA B CA 1
ATOM 753 C C . ALA B 1 16 ? -1.224 3.49 -4.168 1 93.94 16 ALA B C 1
ATOM 755 O O . ALA B 1 16 ? -0.578 3.262 -3.143 1 93.94 16 ALA B O 1
ATOM 756 N N . ARG B 1 17 ? -0.724 4.246 -5.137 1 93.88 17 ARG B N 1
ATOM 757 C CA . ARG B 1 17 ? 0.717 4.469 -5.215 1 93.88 17 ARG B CA 1
ATOM 758 C C . ARG B 1 17 ? 1.18 5.445 -4.137 1 93.88 17 ARG B C 1
ATOM 760 O O . ARG B 1 17 ? 2.039 5.113 -3.318 1 93.88 17 ARG B O 1
ATOM 767 N N . PRO B 1 18 ? 0.611 6.652 -4.031 1 97.19 18 PRO B N 1
ATOM 768 C CA . PRO B 1 18 ? 1.051 7.543 -2.955 1 97.19 18 PRO B CA 1
ATOM 769 C C . PRO B 1 18 ? 0.862 6.934 -1.569 1 97.19 18 PRO B C 1
ATOM 771 O O . PRO B 1 18 ? 1.704 7.121 -0.688 1 97.19 18 PRO B O 1
ATOM 774 N N . ALA B 1 19 ? -0.226 6.219 -1.38 1 98 19 ALA B N 1
ATOM 775 C CA . ALA B 1 19 ? -0.482 5.586 -0.089 1 98 19 ALA B CA 1
ATOM 776 C C . ALA B 1 19 ? 0.602 4.562 0.245 1 98 19 ALA B C 1
ATOM 778 O O . ALA B 1 19 ? 1.104 4.527 1.371 1 98 19 ALA B O 1
ATOM 779 N N . ALA B 1 20 ? 0.946 3.758 -0.732 1 97.38 20 ALA B N 1
ATOM 780 C CA . ALA B 1 20 ? 1.96 2.73 -0.509 1 97.38 20 ALA B CA 1
ATOM 781 C C . ALA B 1 20 ? 3.307 3.357 -0.158 1 97.38 20 ALA B C 1
ATOM 783 O O . ALA B 1 20 ? 3.994 2.896 0.755 1 97.38 20 ALA B O 1
ATOM 784 N N . LEU B 1 21 ? 3.672 4.375 -0.883 1 97.44 21 LEU B N 1
ATOM 785 C CA . LEU B 1 21 ? 4.934 5.059 -0.612 1 97.44 21 LEU B CA 1
ATOM 786 C C . LEU B 1 21 ? 4.906 5.723 0.76 1 97.44 21 LEU B C 1
ATOM 788 O O . LEU B 1 21 ? 5.902 5.691 1.488 1 97.44 21 LEU B O 1
ATOM 792 N N . PHE B 1 22 ? 3.799 6.281 1.12 1 98.75 22 PHE B N 1
ATOM 793 C CA . PHE B 1 22 ? 3.633 6.906 2.428 1 98.75 22 PHE B CA 1
ATOM 794 C C . PHE B 1 22 ? 3.742 5.871 3.539 1 98.75 22 PHE B C 1
ATOM 796 O O . PHE B 1 22 ? 4.453 6.082 4.523 1 98.75 22 PHE B O 1
ATOM 803 N N . VAL B 1 23 ? 3.084 4.777 3.375 1 98.62 23 VAL B N 1
ATOM 804 C CA . VAL B 1 23 ? 3.084 3.717 4.375 1 98.62 23 VAL B CA 1
ATOM 805 C C . VAL B 1 23 ? 4.496 3.156 4.535 1 98.62 23 VAL B C 1
ATOM 807 O O . VAL B 1 23 ? 4.941 2.881 5.652 1 98.62 23 VAL B O 1
ATOM 810 N N . GLN B 1 24 ? 5.141 2.982 3.416 1 98.12 24 GLN B N 1
ATOM 811 C CA . GLN B 1 24 ? 6.52 2.506 3.463 1 98.12 24 GLN B CA 1
ATOM 812 C C . GLN B 1 24 ? 7.395 3.439 4.297 1 98.12 24 GLN B C 1
ATOM 814 O O . GLN B 1 24 ? 8.125 2.986 5.184 1 98.12 24 GLN B O 1
ATOM 819 N N . GLN B 1 25 ? 7.305 4.707 4.023 1 98.44 25 GLN B N 1
ATOM 820 C CA . GLN B 1 25 ? 8.141 5.652 4.762 1 98.44 25 GLN B CA 1
ATOM 821 C C . GLN B 1 25 ? 7.707 5.738 6.223 1 98.44 25 GLN B C 1
ATOM 823 O O . GLN B 1 25 ? 8.547 5.816 7.121 1 98.44 25 GLN B O 1
ATOM 828 N N . ALA B 1 26 ? 6.422 5.762 6.5 1 98.62 26 ALA B N 1
ATOM 829 C CA . ALA B 1 26 ? 5.926 5.777 7.875 1 98.62 26 ALA B CA 1
ATOM 830 C C . ALA B 1 26 ? 6.445 4.574 8.656 1 98.62 26 ALA B C 1
ATOM 832 O O . ALA B 1 26 ? 6.891 4.715 9.797 1 98.62 26 ALA B O 1
ATOM 833 N N . SER B 1 27 ? 6.395 3.441 8.031 1 97.94 27 SER B N 1
ATOM 834 C CA . SER B 1 27 ? 6.863 2.219 8.672 1 97.94 27 SER B CA 1
ATOM 835 C C . SER B 1 27 ? 8.359 2.293 8.977 1 97.94 27 SER B C 1
ATOM 837 O O . SER B 1 27 ? 8.812 1.805 10.016 1 97.94 27 SER B O 1
ATOM 839 N N . ALA B 1 28 ? 9.055 2.93 8.109 1 97.75 28 ALA B N 1
ATOM 840 C CA . ALA B 1 28 ? 10.508 3.004 8.234 1 97.75 28 ALA B CA 1
ATOM 841 C C . ALA B 1 28 ? 10.914 3.873 9.422 1 97.75 28 ALA B C 1
ATOM 843 O O . ALA B 1 28 ? 12.047 3.779 9.906 1 97.75 28 ALA B O 1
ATOM 844 N N . THR B 1 29 ? 10.031 4.723 9.898 1 97.94 29 THR B N 1
ATOM 845 C CA . THR B 1 29 ? 10.359 5.598 11.016 1 97.94 29 THR B CA 1
ATOM 846 C C . THR B 1 29 ? 10.508 4.793 12.305 1 97.94 29 THR B C 1
ATOM 848 O O . THR B 1 29 ? 11.211 5.215 13.227 1 97.94 29 THR B O 1
ATOM 851 N N . GLY B 1 30 ? 9.75 3.688 12.406 1 97.25 30 GLY B N 1
ATOM 852 C CA . GLY B 1 30 ? 9.711 2.896 13.625 1 97.25 30 GLY B CA 1
ATOM 853 C C . GLY B 1 30 ? 8.852 3.51 14.711 1 97.25 30 GLY B C 1
ATOM 854 O O . GLY B 1 30 ? 8.797 3.002 15.828 1 97.25 30 GLY B O 1
ATOM 855 N N . LEU B 1 31 ? 8.203 4.617 14.43 1 98.06 31 LEU B N 1
ATOM 856 C CA . LEU B 1 31 ? 7.367 5.328 15.391 1 98.06 31 LEU B CA 1
ATOM 857 C C . LEU B 1 31 ? 5.891 5.008 15.172 1 98.06 31 LEU B C 1
ATOM 859 O O . LEU B 1 31 ? 5.508 4.531 14.102 1 98.06 31 LEU B O 1
ATOM 863 N N . ASP B 1 32 ? 5.125 5.227 16.219 1 97.75 32 ASP B N 1
ATOM 864 C CA . ASP B 1 32 ? 3.672 5.207 16.078 1 97.75 32 ASP B CA 1
ATOM 865 C C . ASP B 1 32 ? 3.166 6.492 15.422 1 97.75 32 ASP B C 1
ATOM 867 O O . ASP B 1 32 ? 3.053 7.523 16.078 1 97.75 32 ASP B O 1
ATOM 871 N N . VAL B 1 33 ? 2.971 6.414 14.172 1 98.69 33 VAL B N 1
ATOM 872 C CA . VAL B 1 33 ? 2.492 7.57 13.422 1 98.69 33 VAL B CA 1
ATOM 873 C C . VAL B 1 33 ? 1.014 7.391 13.086 1 98.69 33 VAL B C 1
ATOM 875 O O . VAL B 1 33 ? 0.586 6.301 12.703 1 98.69 33 VAL B O 1
ATOM 878 N N . GLU B 1 34 ? 0.269 8.406 13.195 1 98.88 34 GLU B N 1
ATOM 879 C CA . GLU B 1 34 ? -1.134 8.438 12.797 1 98.88 34 GLU B CA 1
ATOM 880 C C . GLU B 1 34 ? -1.385 9.5 11.734 1 98.88 34 GLU B C 1
ATOM 882 O O . GLU B 1 34 ? -0.663 10.5 11.664 1 98.88 34 GLU B O 1
ATOM 887 N N . ILE B 1 35 ? -2.398 9.289 10.953 1 98.94 35 ILE B N 1
ATOM 888 C CA . ILE B 1 35 ? -2.836 10.242 9.938 1 98.94 35 ILE B CA 1
ATOM 889 C C . ILE B 1 35 ? -4.355 10.375 9.977 1 98.94 35 ILE B C 1
ATOM 891 O O . ILE B 1 35 ? -5.066 9.391 10.18 1 98.94 35 ILE B O 1
ATOM 895 N N . ALA B 1 36 ? -4.84 11.586 9.734 1 98.75 36 ALA B N 1
ATOM 896 C CA . ALA B 1 36 ? -6.277 11.844 9.758 1 98.75 36 ALA B CA 1
ATOM 897 C C . ALA B 1 36 ? -6.641 13.008 8.844 1 98.75 36 ALA B C 1
ATOM 899 O O . ALA B 1 36 ? -5.812 13.891 8.594 1 98.75 36 ALA B O 1
ATOM 900 N N . ARG B 1 37 ? -7.852 12.961 8.312 1 97.94 37 ARG B N 1
ATOM 901 C CA . ARG B 1 37 ? -8.438 14.211 7.844 1 97.94 37 ARG B CA 1
ATOM 902 C C . ARG B 1 37 ? -8.789 15.125 9.016 1 97.94 37 ARG B C 1
ATOM 904 O O . ARG B 1 37 ? -9.07 14.648 10.117 1 97.94 37 ARG B O 1
ATOM 911 N N . PRO B 1 38 ? -8.719 16.422 8.773 1 96.38 38 PRO B N 1
ATOM 912 C CA . PRO B 1 38 ? -9.062 17.328 9.875 1 96.38 38 PRO B CA 1
ATOM 913 C C . PRO B 1 38 ? -10.43 17.031 10.484 1 96.38 38 PRO B C 1
ATOM 915 O O . PRO B 1 38 ? -11.422 16.953 9.766 1 96.38 38 PRO B O 1
ATOM 918 N N . GLY B 1 39 ? -10.445 16.797 11.766 1 95.69 39 GLY B N 1
ATOM 919 C CA . GLY B 1 39 ? -11.688 16.609 12.484 1 95.69 39 GLY B CA 1
ATOM 920 C C . GLY B 1 39 ? -12.164 15.164 12.484 1 95.69 39 GLY B C 1
ATOM 921 O O . GLY B 1 39 ? -13.195 14.844 13.078 1 95.69 39 GLY B O 1
ATOM 922 N N . GLU B 1 40 ? -11.492 14.289 11.797 1 97.31 40 GLU B N 1
ATOM 923 C CA . GLU B 1 40 ? -11.859 12.875 11.742 1 97.31 40 GLU B CA 1
ATOM 924 C C . GLU B 1 40 ? -10.93 12.031 12.609 1 97.31 40 GLU B C 1
ATOM 926 O O . GLU B 1 40 ? -9.906 12.516 13.094 1 97.31 40 GLU B O 1
ATOM 931 N N . ASP B 1 41 ? -11.344 10.875 12.891 1 97.88 41 ASP B N 1
ATOM 932 C CA . ASP B 1 41 ? -10.539 9.953 13.68 1 97.88 41 ASP B CA 1
ATOM 933 C C . ASP B 1 41 ? -9.266 9.555 12.938 1 97.88 41 ASP B C 1
ATOM 935 O O . ASP B 1 41 ? -9.297 9.305 11.727 1 97.88 41 ASP B O 1
ATOM 939 N N . PRO B 1 42 ? -8.203 9.523 13.648 1 98.31 42 PRO B N 1
ATOM 940 C CA . PRO B 1 42 ? -6.949 9.117 13.008 1 98.31 42 PRO B CA 1
ATOM 941 C C . PRO B 1 42 ? -6.902 7.617 12.703 1 98.31 42 PRO B C 1
ATOM 943 O O . PRO B 1 42 ? -7.613 6.832 13.336 1 98.31 42 PRO B O 1
ATOM 946 N N . VAL B 1 43 ? -6.105 7.258 11.711 1 98.31 43 VAL B N 1
ATOM 947 C CA . VAL B 1 43 ? -5.789 5.867 11.422 1 98.31 43 VAL B CA 1
ATOM 948 C C . VAL B 1 43 ? -4.281 5.645 11.516 1 98.31 43 VAL B C 1
ATOM 950 O O . VAL B 1 43 ? -3.506 6.602 11.523 1 98.31 43 VAL B O 1
ATOM 953 N N . ASP B 1 44 ? -3.926 4.395 11.734 1 98.19 44 ASP B N 1
ATOM 954 C CA . ASP B 1 44 ? -2.518 4.012 11.727 1 98.19 44 ASP B CA 1
ATOM 955 C C . ASP B 1 44 ? -1.875 4.297 10.375 1 98.19 44 ASP B C 1
ATOM 957 O O . ASP B 1 44 ? -2.34 3.801 9.344 1 98.19 44 ASP B O 1
ATOM 961 N N . ALA B 1 45 ? -0.801 5.039 10.367 1 98.62 45 ALA B N 1
ATOM 962 C CA . ALA B 1 45 ? -0.158 5.473 9.125 1 98.62 45 ALA B CA 1
ATOM 963 C C . ALA B 1 45 ? 0.541 4.305 8.438 1 98.62 45 ALA B C 1
ATOM 965 O O . ALA B 1 45 ? 0.94 4.41 7.273 1 98.62 45 ALA B O 1
ATOM 966 N N . THR B 1 46 ? 0.682 3.166 9.086 1 97.19 46 THR B N 1
ATOM 967 C CA . THR B 1 46 ? 1.334 2.006 8.492 1 97.19 46 THR B CA 1
ATOM 968 C C . THR B 1 46 ? 0.301 1.04 7.914 1 97.19 46 THR B C 1
ATOM 970 O O . THR B 1 46 ? 0.658 0.004 7.352 1 97.19 46 THR B O 1
ATOM 973 N N . SER B 1 47 ? -0.954 1.405 8.055 1 96.88 47 SER B N 1
ATOM 974 C CA . SER B 1 47 ? -2.041 0.591 7.52 1 96.88 47 SER B CA 1
ATOM 975 C C . SER B 1 47 ? -2.443 1.059 6.125 1 96.88 47 SER B C 1
ATOM 977 O O . SER B 1 47 ? -3.188 2.031 5.98 1 96.88 47 SER B O 1
ATOM 979 N N . ILE B 1 48 ? -2.1 0.317 5.129 1 97.38 48 ILE B N 1
ATOM 980 C CA . ILE B 1 48 ? -2.402 0.679 3.746 1 97.38 48 ILE B CA 1
ATOM 981 C C . ILE B 1 48 ? -3.912 0.835 3.574 1 97.38 48 ILE B C 1
ATOM 983 O O . ILE B 1 48 ? -4.375 1.79 2.945 1 97.38 48 ILE B O 1
ATOM 987 N N . LEU B 1 49 ? -4.637 -0.123 4.176 1 96.69 49 LEU B N 1
ATOM 988 C CA . LEU B 1 49 ? -6.09 -0.063 4.062 1 96.69 49 LEU B CA 1
ATOM 989 C C . LEU B 1 49 ? -6.641 1.186 4.746 1 96.69 49 LEU B C 1
ATOM 991 O O . LEU B 1 49 ? -7.5 1.875 4.191 1 96.69 49 LEU B O 1
ATOM 995 N N . GLY B 1 50 ? -6.156 1.479 5.891 1 97.62 50 GLY B N 1
ATOM 996 C CA . GLY B 1 50 ? -6.586 2.67 6.605 1 97.62 50 GLY B CA 1
ATOM 997 C C . GLY B 1 50 ? -6.258 3.957 5.871 1 97.62 50 GLY B C 1
ATOM 998 O O . GLY B 1 50 ? -7.102 4.852 5.77 1 97.62 50 GLY B O 1
ATOM 999 N N . VAL B 1 51 ? -5.078 4.035 5.395 1 98.38 51 VAL B N 1
ATOM 1000 C CA . VAL B 1 51 ? -4.613 5.234 4.703 1 98.38 51 VAL B CA 1
ATOM 1001 C C . VAL B 1 51 ? -5.43 5.449 3.432 1 98.38 51 VAL B C 1
ATOM 1003 O O . VAL B 1 51 ? -5.906 6.555 3.172 1 98.38 51 VAL B O 1
ATOM 1006 N N . MET B 1 52 ? -5.684 4.445 2.662 1 97.38 52 MET B N 1
ATOM 1007 C CA . MET B 1 52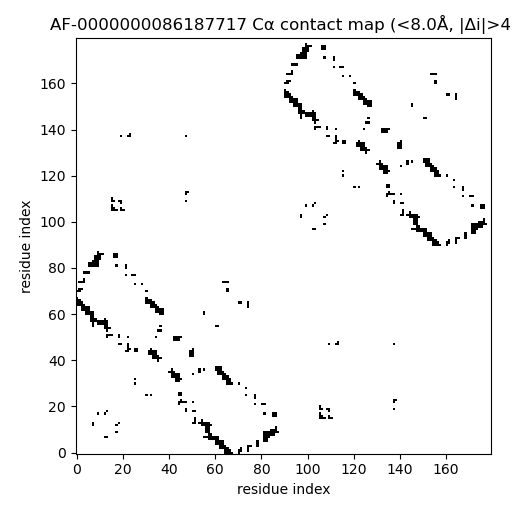 ? -6.453 4.566 1.428 1 97.38 52 MET B CA 1
ATOM 1008 C C . MET B 1 52 ? -7.914 4.879 1.727 1 97.38 52 MET B C 1
ATOM 1010 O O . MET B 1 52 ? -8.547 5.648 1.003 1 97.38 52 MET B O 1
ATOM 1014 N N . ALA B 1 53 ? -8.33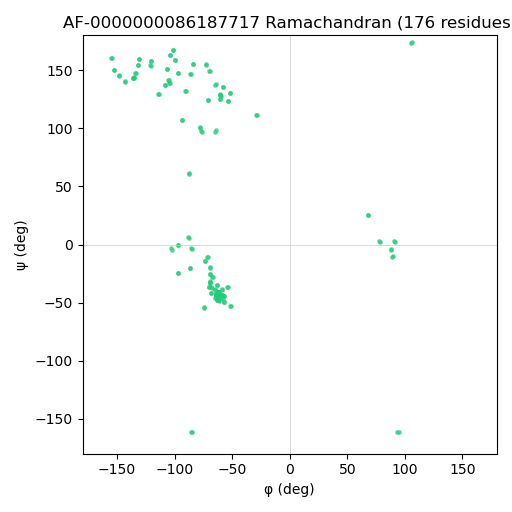6 4.363 2.781 1 97.19 53 ALA B N 1
ATOM 1015 C CA . ALA B 1 53 ? -9.742 4.555 3.135 1 97.19 53 ALA B CA 1
ATOM 1016 C C . ALA B 1 53 ? -10.016 6.008 3.52 1 97.19 53 ALA B C 1
ATOM 1018 O O . ALA B 1 53 ? -11.156 6.465 3.465 1 97.19 53 ALA B O 1
ATOM 1019 N N . LEU B 1 54 ? -9.031 6.695 3.971 1 97.38 54 LEU B N 1
ATOM 1020 C CA . LEU B 1 54 ? -9.211 8.117 4.254 1 97.38 54 LEU B CA 1
ATOM 1021 C C . LEU B 1 54 ? -9.766 8.852 3.039 1 97.38 54 LEU B C 1
ATOM 1023 O O . LEU B 1 54 ? -10.492 9.836 3.18 1 97.38 54 LEU B O 1
ATOM 1027 N N . GLY B 1 55 ? -9.305 8.422 1.835 1 96.69 55 GLY B N 1
ATOM 1028 C CA . GLY B 1 55 ? -9.797 9.016 0.604 1 96.69 55 GLY B CA 1
ATOM 1029 C C . GLY B 1 55 ? -9.367 10.461 0.418 1 96.69 55 GLY B C 1
ATOM 1030 O O . GLY B 1 55 ? -10.094 11.266 -0.16 1 96.69 55 GLY B O 1
ATOM 1031 N N . ALA B 1 56 ? -8.25 10.828 1.029 1 97.75 56 ALA B N 1
ATOM 1032 C CA . ALA B 1 56 ? -7.75 12.195 0.879 1 97.75 56 ALA B CA 1
ATOM 1033 C C . ALA B 1 56 ? -7.438 12.508 -0.581 1 97.75 56 ALA B C 1
ATOM 1035 O O . ALA B 1 56 ? -6.723 11.758 -1.245 1 97.75 56 ALA B O 1
ATOM 1036 N N . LYS B 1 57 ? -7.949 13.594 -1.083 1 97.88 57 LYS B N 1
ATOM 1037 C CA . LYS B 1 57 ? -7.816 13.984 -2.482 1 97.88 57 LYS B CA 1
ATOM 1038 C C . LYS B 1 57 ? -6.742 15.055 -2.652 1 97.88 57 LYS B C 1
ATOM 1040 O O . LYS B 1 57 ? -6.258 15.625 -1.669 1 97.88 57 LYS B O 1
ATOM 1045 N N . HIS B 1 58 ? -6.41 15.234 -3.955 1 98.19 58 HIS B N 1
ATOM 1046 C CA . HIS B 1 58 ? -5.504 16.328 -4.27 1 98.19 58 HIS B CA 1
ATOM 1047 C C . HIS B 1 58 ? -5.992 17.641 -3.66 1 98.19 58 HIS B C 1
ATOM 1049 O O . HIS B 1 58 ? -7.168 18 -3.805 1 98.19 58 HIS B O 1
ATOM 1055 N N . GLY B 1 59 ? -5.094 18.312 -2.988 1 98.5 59 GLY B N 1
ATOM 1056 C CA . GLY B 1 59 ? -5.418 19.641 -2.467 1 98.5 59 GLY B CA 1
ATOM 1057 C C . GLY B 1 59 ? -6.027 19.594 -1.077 1 98.5 59 GLY B C 1
ATOM 1058 O O . GLY B 1 59 ? -6.156 20.625 -0.42 1 98.5 59 GLY B O 1
ATOM 1059 N N . GLU B 1 60 ? -6.387 18.453 -0.58 1 98.5 60 GLU B N 1
ATOM 1060 C CA . GLU B 1 60 ? -6.938 18.328 0.768 1 98.5 60 GLU B CA 1
ATOM 1061 C C . GLU B 1 60 ? -5.824 18.234 1.809 1 98.5 60 GLU B C 1
ATOM 1063 O O . GLU B 1 60 ? -4.715 17.797 1.503 1 98.5 60 GLU B O 1
ATOM 1068 N N . GLU B 1 61 ? -6.191 18.609 2.963 1 98.69 61 GLU B N 1
ATOM 1069 C CA . GLU B 1 61 ? -5.242 18.547 4.07 1 98.69 61 GLU B CA 1
ATOM 1070 C C . GLU B 1 61 ? -5.43 17.266 4.883 1 98.69 61 GLU B C 1
ATOM 1072 O O . GLU B 1 61 ? -6.555 16.781 5.043 1 98.69 61 GLU B O 1
ATOM 1077 N N . VAL B 1 62 ? -4.305 16.812 5.402 1 98.88 62 VAL B N 1
ATOM 1078 C CA . VAL B 1 62 ? -4.32 15.766 6.418 1 98.88 62 VAL B CA 1
ATOM 1079 C C . VAL B 1 62 ? -3.439 16.172 7.598 1 98.88 62 VAL B C 1
ATOM 1081 O O . VAL B 1 62 ? -2.564 17.031 7.453 1 98.88 62 VAL B O 1
ATOM 1084 N N . VAL B 1 63 ? -3.719 15.531 8.695 1 98.88 63 VAL B N 1
ATOM 1085 C CA . VAL B 1 63 ? -2.975 15.773 9.922 1 98.88 63 VAL B CA 1
ATOM 1086 C C . VAL B 1 63 ? -2.176 14.523 10.305 1 98.88 63 VAL B C 1
ATOM 1088 O O . VAL B 1 63 ? -2.723 13.422 10.344 1 98.88 63 VAL B O 1
ATOM 1091 N N . LEU B 1 64 ? -0.904 14.719 10.562 1 98.88 64 LEU B N 1
ATOM 1092 C CA . LEU B 1 64 ? -0.012 13.664 11.023 1 98.88 64 LEU B CA 1
ATOM 1093 C C . LEU B 1 64 ? 0.356 13.859 12.484 1 98.88 64 LEU B C 1
ATOM 1095 O O . LEU B 1 64 ? 0.608 14.984 12.922 1 98.88 64 LEU B O 1
ATOM 1099 N N . THR B 1 65 ? 0.335 12.766 13.164 1 98.81 65 THR B N 1
ATOM 1100 C CA . THR B 1 65 ? 0.754 12.82 14.562 1 98.81 65 THR B CA 1
ATOM 1101 C C . THR B 1 65 ? 1.704 11.672 14.883 1 98.81 65 THR B C 1
ATOM 1103 O O . THR B 1 65 ? 1.616 10.602 14.281 1 98.81 65 THR B O 1
ATOM 1106 N N . ALA B 1 66 ? 2.607 11.906 15.766 1 98.62 66 ALA B N 1
ATOM 1107 C CA . ALA B 1 66 ? 3.537 10.898 16.266 1 98.62 66 ALA B CA 1
ATOM 1108 C C . ALA B 1 66 ? 4.035 11.258 17.656 1 98.62 66 ALA B C 1
ATOM 1110 O O . ALA B 1 66 ? 3.936 12.414 18.078 1 98.62 66 ALA B O 1
ATOM 1111 N N . GLU B 1 67 ? 4.508 10.227 18.266 1 95.75 67 GLU B N 1
ATOM 1112 C CA . GLU B 1 67 ? 5.086 10.43 19.594 1 95.75 67 GLU B CA 1
ATOM 1113 C C . GLU B 1 67 ? 6.445 9.75 19.719 1 95.75 67 GLU B C 1
ATOM 1115 O O . GLU B 1 67 ? 6.742 8.797 18.984 1 95.75 67 GLU B O 1
ATOM 1120 N N . GLY B 1 68 ? 7.234 10.375 20.688 1 94.56 68 GLY B N 1
ATOM 1121 C CA . GLY B 1 68 ? 8.516 9.75 20.984 1 94.56 68 GLY B CA 1
ATOM 1122 C C . GLY B 1 68 ? 9.695 10.516 20.406 1 94.56 68 GLY B C 1
ATOM 1123 O O . GLY B 1 68 ? 9.516 11.555 19.766 1 94.56 68 GLY B O 1
ATOM 1124 N N . ASP B 1 69 ? 10.805 10.008 20.781 1 96.56 69 ASP B N 1
ATOM 1125 C CA . ASP B 1 69 ? 12.047 10.594 20.281 1 96.56 69 ASP B CA 1
ATOM 1126 C C . ASP B 1 69 ? 12.117 10.516 18.75 1 96.56 69 ASP B C 1
ATOM 1128 O O . ASP B 1 69 ? 11.875 9.453 18.172 1 96.56 69 ASP B O 1
ATOM 1132 N N . GLY B 1 70 ? 12.398 11.695 18.094 1 97.81 70 GLY B N 1
ATOM 1133 C CA . GLY B 1 70 ? 12.523 11.711 16.641 1 97.81 70 GLY B CA 1
ATOM 1134 C C . GLY B 1 70 ? 11.219 11.992 15.922 1 97.81 70 GLY B C 1
ATOM 1135 O O . GLY B 1 70 ? 11.18 12.055 14.695 1 97.81 70 GLY B O 1
ATOM 1136 N N . ALA B 1 71 ? 10.18 12.242 16.719 1 98.5 71 ALA B N 1
ATOM 1137 C CA . ALA B 1 71 ? 8.836 12.406 16.141 1 98.5 71 ALA B CA 1
ATOM 1138 C C . ALA B 1 71 ? 8.789 13.609 15.203 1 98.5 71 ALA B C 1
ATOM 1140 O O . ALA B 1 71 ? 8.211 13.523 14.117 1 98.5 71 ALA B O 1
ATOM 1141 N N . ASP B 1 72 ? 9.414 14.664 15.57 1 98.62 72 ASP B N 1
ATOM 1142 C CA . ASP B 1 72 ? 9.391 15.859 14.742 1 98.62 72 ASP B CA 1
ATOM 1143 C C . ASP B 1 72 ? 10.055 15.609 13.391 1 98.62 72 ASP B C 1
ATOM 1145 O O . ASP B 1 72 ? 9.484 15.922 12.344 1 98.62 72 ASP B O 1
ATOM 1149 N N . GLU B 1 73 ? 11.195 15.016 13.422 1 98.56 73 GLU B N 1
ATOM 1150 C CA . GLU B 1 73 ? 11.922 14.719 12.188 1 98.56 73 GLU B CA 1
ATOM 1151 C C . GLU B 1 73 ? 11.148 13.734 11.32 1 98.56 73 GLU B C 1
ATOM 1153 O O . GLU B 1 73 ? 11.102 13.883 10.094 1 98.56 73 GLU B O 1
ATOM 1158 N N . ALA B 1 74 ? 10.609 12.734 11.922 1 98.69 74 ALA B N 1
ATOM 1159 C CA . ALA B 1 74 ? 9.812 11.742 11.203 1 98.69 74 ALA B CA 1
ATOM 1160 C C . ALA B 1 74 ? 8.641 12.398 10.477 1 98.69 74 ALA B C 1
ATOM 1162 O O . ALA B 1 74 ? 8.422 12.164 9.289 1 98.69 74 ALA B O 1
ATOM 1163 N N . LEU B 1 75 ? 7.93 13.273 11.172 1 98.88 75 LEU B N 1
ATOM 1164 C CA . LEU B 1 75 ? 6.77 13.93 10.578 1 98.88 75 LEU B CA 1
ATOM 1165 C C . LEU B 1 75 ? 7.191 14.891 9.469 1 98.88 75 LEU B C 1
ATOM 1167 O O . LEU B 1 75 ? 6.504 15 8.453 1 98.88 75 LEU B O 1
ATOM 1171 N N . ASP B 1 76 ? 8.297 15.555 9.641 1 98.88 76 ASP B N 1
ATOM 1172 C CA . ASP B 1 76 ? 8.789 16.453 8.594 1 98.88 76 ASP B CA 1
ATOM 1173 C C . ASP B 1 76 ? 9.102 15.672 7.316 1 98.88 76 ASP B C 1
ATOM 1175 O O . ASP B 1 76 ? 8.828 16.156 6.215 1 98.88 76 ASP B O 1
ATOM 1179 N N . GLY B 1 77 ? 9.695 14.492 7.473 1 98.81 77 GLY B N 1
ATOM 1180 C CA . GLY B 1 77 ? 9.945 13.641 6.32 1 98.81 77 GLY B CA 1
ATOM 1181 C C . GLY B 1 77 ? 8.672 13.203 5.613 1 98.81 77 GLY B C 1
ATOM 1182 O O . GLY B 1 77 ? 8.617 13.18 4.383 1 98.81 77 GLY B O 1
ATOM 1183 N N . LEU B 1 78 ? 7.703 12.891 6.402 1 98.88 78 LEU B N 1
ATOM 1184 C CA . LEU B 1 78 ? 6.434 12.461 5.836 1 98.88 78 LEU B CA 1
ATOM 1185 C C . LEU B 1 78 ? 5.715 13.625 5.16 1 98.88 78 LEU 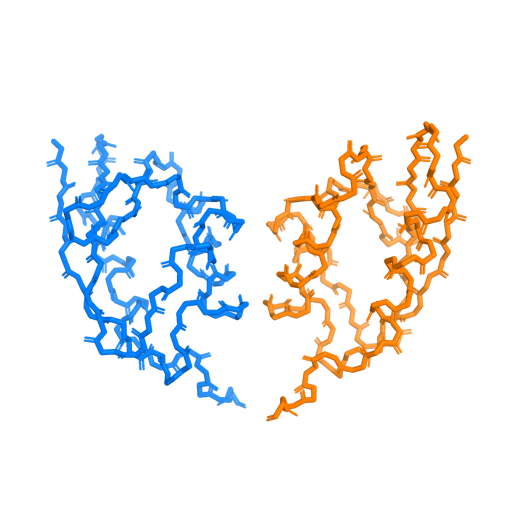B C 1
ATOM 1187 O O . LEU B 1 78 ? 5.07 13.445 4.125 1 98.88 78 LEU B O 1
ATOM 1191 N N . VAL B 1 79 ? 5.793 14.812 5.691 1 98.94 79 VAL B N 1
ATOM 1192 C CA . VAL B 1 79 ? 5.25 16.016 5.07 1 98.94 79 VAL B CA 1
ATOM 1193 C C . VAL B 1 79 ? 5.93 16.25 3.723 1 98.94 79 VAL B C 1
ATOM 1195 O O . VAL B 1 79 ? 5.262 16.547 2.729 1 98.94 79 VAL B O 1
ATOM 1198 N N . GLN B 1 80 ? 7.25 16.109 3.727 1 98.81 80 GLN B N 1
ATOM 1199 C CA . GLN B 1 80 ? 7.988 16.297 2.482 1 98.81 80 GLN B CA 1
ATOM 1200 C C . GLN B 1 80 ? 7.516 15.312 1.412 1 98.81 80 GLN B C 1
ATOM 1202 O O . GLN B 1 80 ? 7.34 15.688 0.252 1 98.81 80 GLN B O 1
ATOM 1207 N N . LEU B 1 81 ? 7.332 14.125 1.791 1 98.69 81 LEU B N 1
ATOM 1208 C CA . LEU B 1 81 ? 6.879 13.102 0.852 1 98.69 81 LEU B CA 1
ATOM 1209 C C . LEU B 1 81 ? 5.516 13.461 0.275 1 98.69 81 LEU B C 1
ATOM 1211 O O . LEU B 1 81 ? 5.332 13.461 -0.945 1 98.69 81 LEU B O 1
ATOM 1215 N N . LEU B 1 82 ? 4.555 13.836 1.152 1 98.69 82 LEU B N 1
ATOM 1216 C CA . LEU B 1 82 ? 3.176 14.07 0.739 1 98.69 82 LEU B CA 1
ATOM 1217 C C . LEU B 1 82 ? 3.051 15.375 -0.034 1 98.69 82 LEU B C 1
ATOM 1219 O O . LEU B 1 82 ? 2.041 15.609 -0.701 1 98.69 82 LEU B O 1
ATOM 1223 N N . SER B 1 83 ? 4.066 16.203 0.038 1 98.62 83 SER B N 1
ATOM 1224 C CA . SER B 1 83 ? 4.062 17.5 -0.65 1 98.62 83 SER B CA 1
ATOM 1225 C C . SER B 1 83 ? 4.586 17.359 -2.076 1 98.62 83 SER B C 1
ATOM 1227 O O . SER B 1 83 ? 4.766 18.359 -2.773 1 98.62 83 SER B O 1
ATOM 1229 N N . GLN B 1 84 ? 4.836 16.156 -2.508 1 97.5 84 GLN B N 1
ATOM 1230 C CA . GLN B 1 84 ? 5.246 15.852 -3.875 1 97.5 84 GLN B CA 1
ATOM 1231 C C . GLN B 1 84 ? 4.109 15.195 -4.66 1 97.5 84 GLN B C 1
ATOM 1233 O O . GLN B 1 84 ? 3.246 14.539 -4.078 1 97.5 84 GLN B O 1
ATOM 1238 N N . ASP B 1 85 ? 4.137 15.422 -5.953 1 96.69 85 ASP B N 1
ATOM 1239 C CA . ASP B 1 85 ? 3.248 14.648 -6.812 1 96.69 85 ASP B CA 1
ATOM 1240 C C . ASP B 1 85 ? 3.799 13.242 -7.043 1 96.69 85 ASP B C 1
ATOM 1242 O O . ASP B 1 85 ? 4.621 13.031 -7.938 1 96.69 85 ASP B O 1
ATOM 1246 N N . LEU B 1 86 ? 3.293 12.336 -6.375 1 94.5 86 LEU B N 1
ATOM 1247 C CA . LEU B 1 86 ? 3.785 10.961 -6.414 1 94.5 86 LEU B CA 1
ATOM 1248 C C . LEU B 1 86 ? 3.156 10.188 -7.57 1 94.5 86 LEU B C 1
ATOM 1250 O O . LEU B 1 86 ? 3.453 9.008 -7.766 1 94.5 86 LEU B O 1
ATOM 1254 N N . ASP B 1 87 ? 2.291 10.844 -8.227 1 89.06 87 ASP B N 1
ATOM 1255 C CA . ASP B 1 87 ? 1.699 10.258 -9.422 1 89.06 87 ASP B CA 1
ATOM 1256 C C . ASP B 1 87 ? 2.559 10.539 -10.656 1 89.06 87 ASP B C 1
ATOM 1258 O O . ASP B 1 87 ? 2.373 9.922 -11.703 1 89.06 87 ASP B O 1
ATOM 1262 N N . ALA B 1 88 ? 3.299 11.508 -10.406 1 78.81 88 ALA B N 1
ATOM 1263 C CA . ALA B 1 88 ? 4.109 11.922 -11.547 1 78.81 88 ALA B CA 1
ATOM 1264 C C . ALA B 1 88 ? 5.09 10.828 -11.953 1 78.81 88 ALA B C 1
ATOM 1266 O O . ALA B 1 88 ? 5.66 10.148 -11.094 1 78.81 88 ALA B O 1
ATOM 1267 N N . LYS B 1 89 ? 4.586 10.133 -13.008 1 59.41 89 LYS B N 1
ATOM 1268 C CA . LYS B 1 89 ? 5.344 9.031 -13.602 1 59.41 89 LYS B CA 1
ATOM 1269 C C . LYS B 1 89 ? 6.848 9.258 -13.438 1 59.41 89 LYS B C 1
ATOM 1271 O O . LYS B 1 89 ? 7.324 10.391 -13.523 1 59.41 89 LYS B O 1
ATOM 1276 N N . GLU B 1 90 ? 7.414 8.312 -12.539 1 45.59 90 GLU B N 1
ATOM 1277 C CA . GLU B 1 90 ? 8.82 8.344 -12.922 1 45.59 90 GLU B CA 1
ATOM 1278 C C . GLU B 1 90 ? 8.992 8.156 -14.422 1 45.59 90 GLU B C 1
ATOM 1280 O O . GLU B 1 90 ? 8.117 7.602 -15.094 1 45.59 90 GLU B O 1
#

Sequence (180 aa):
MAQRTVTIASSVGLHARPAALFVQQASATGLDVEIARPGEDPVDATSILGVMALGAKHGEEVVLTAEGDGADEALDGLVQLLSQDLDAKEMAQRTVTIASSVGLHARPAALFVQQASATGLDVEIARPGEDPVDATSILGVMALGAKHGEEVVLTAEGDGADEALDGLVQLLSQDLDAKE

Secondary structure (DSSP, 8-state):
-EEEEEE--STT-S-HHHHHHHHHHHHHH-S-EEEE-TTS--EETT-HHHHHHT-PPTT-EEEEEE-STTHHHHHHHHHHHHTS-TTS--/-EEEEEE--STT-S-HHHHHHHHHHHHHH-S-EEEE-TTS--EETT-HHHHHHT-PPTT-EEEEEE-STTHHHHHHHHHHHHTS-TTS--

Nearest PDB structures (foldseek):
  1opd-assembly1_A  TM=9.497E-01  e=1.193E-08  Escherichia coli
  3ihs-assembly2_B  TM=9.456E-01  e=3.470E-08  Bacillus anthracis str. Ames
  1zvv-assembly2_J-3  TM=9.354E-01  e=3.037E-08  Bacillus subtilis
  2hpr-assembly1_A  TM=9.205E-01  e=1.968E-07  Bacillus subtilis
  5t1o-assembly1_A  TM=7.379E-01  e=3.472E-04  Escherichia coli O157:H7

pLDDT: mean 96.34, std 7.16, range [45.59, 98.94]

Foldseek 3Di:
DDKDKAFQAAQFFCADQLLVVLLVLLVVQVWQKWKAFVPDDIDGSNDSVRSNVNVGHGGGMMMMDTDDDCGHVSVVVSRVSRNDHRVPDD/DDKDKAFQAAQFFCADQLLVVLLVLLVVQVWQKWKAFVPDDIDGSNDSVRSNVNVGHGGGMMMMDTDDDCGHVSVVVSRVSRNDHRVPDD

InterPro domains:
  IPR000032 Phosphocarrier protein HPr-like [PF00381] (3-83)
  IPR000032 Phosphocarrier protein HPr-like [PR00107] (13-29)
  IPR000032 Phosphocarrier protein HPr-like [PR00107] (39-54)
  IPR000032 Phosphocarrier protein HPr-like [PR00107] (54-71)
  IPR000032 Phosphocarrier protein HPr-like [PS51350] (1-89)
  IPR000032 Phosphocarrier protein HPr-like [TIGR01003] (1-82)
  IPR000032 Phosphocarrier protein HPr-like [cd00367] (5-82)
  IPR001020 Phosphotransferase system, HPr histidine phosphorylation site [PS00369] (13-20)
  IPR035895 HPr-like superfamily [G3DSA:3.30.1340.10] (1-86)
  IPR035895 HPr-like superfamily [SSF55594] (1-87)
  IPR050399 Phosphocarrier protein HPr [PTHR33705] (1-86)